Protein AF-0000000069106994 (afdb_homodimer)

Structure (mmCIF, N/CA/C/O backbone):
data_AF-0000000069106994-model_v1
#
loop_
_entity.id
_entity.type
_entity.pdbx_description
1 polymer 'Rhabdoid tumor deletion region protein 1'
#
loop_
_atom_site.group_PDB
_atom_site.id
_atom_site.type_symbol
_atom_site.label_atom_id
_atom_site.label_alt_id
_atom_site.label_comp_id
_atom_site.label_asym_id
_atom_site.label_entity_id
_atom_site.label_seq_id
_atom_site.pdbx_PDB_ins_code
_atom_site.Cartn_x
_atom_site.Cartn_y
_atom_site.Cartn_z
_atom_site.occupancy
_atom_site.B_iso_or_equiv
_atom_site.auth_seq_id
_atom_site.auth_comp_id
_atom_site.auth_asym_id
_atom_site.auth_atom_id
_atom_site.pdbx_PDB_model_num
ATOM 1 N N . GLY A 1 1 ? 18.281 13.25 7.617 1 38.56 1 GLY A N 1
ATOM 2 C CA . GLY A 1 1 ? 19.062 12.648 8.688 1 38.56 1 GLY A CA 1
ATOM 3 C C . GLY A 1 1 ? 18.547 11.281 9.109 1 38.56 1 GLY A C 1
ATOM 4 O O . GLY A 1 1 ? 17.594 10.766 8.523 1 38.56 1 GLY A O 1
ATOM 5 N N . LYS A 1 2 ? 19.188 10.648 10.203 1 43.66 2 LYS A N 1
ATOM 6 C CA . LYS A 1 2 ? 19 9.336 10.805 1 43.66 2 LYS A CA 1
ATOM 7 C C . LYS A 1 2 ? 17.516 9.008 10.969 1 43.66 2 LYS A C 1
ATOM 9 O O . LYS A 1 2 ? 17.109 7.867 10.781 1 43.66 2 LYS A O 1
ATOM 14 N N . TYR A 1 3 ? 16.672 10 11.375 1 46.03 3 TYR A N 1
ATOM 15 C CA . TYR A 1 3 ? 15.281 9.852 11.766 1 46.03 3 TYR A CA 1
ATOM 16 C C . TYR A 1 3 ? 14.398 9.594 10.547 1 46.03 3 TYR A C 1
ATOM 18 O O . TYR A 1 3 ? 13.359 8.93 10.648 1 46.03 3 TYR A O 1
ATOM 26 N N . THR A 1 4 ? 14.914 10.078 9.336 1 57.41 4 THR A N 1
ATOM 27 C CA . THR A 1 4 ? 14.117 9.953 8.125 1 57.41 4 THR A CA 1
ATOM 28 C C . THR A 1 4 ? 14.008 8.492 7.691 1 57.41 4 THR A C 1
ATOM 30 O O . THR A 1 4 ? 12.93 8.031 7.316 1 57.41 4 THR A O 1
ATOM 33 N N . ALA A 1 5 ? 15.141 7.828 7.934 1 57.06 5 ALA A N 1
ATOM 34 C CA . ALA A 1 5 ? 15.211 6.461 7.43 1 57.06 5 ALA A CA 1
ATOM 35 C C . ALA A 1 5 ? 14.266 5.547 8.195 1 57.06 5 ALA A C 1
ATOM 37 O O . ALA A 1 5 ? 13.586 4.703 7.605 1 57.06 5 ALA A O 1
ATOM 38 N N . ILE A 1 6 ? 14.234 5.66 9.562 1 58.31 6 ILE A N 1
ATOM 39 C CA . ILE A 1 6 ? 13.414 4.801 10.414 1 58.31 6 ILE A CA 1
ATOM 40 C C . ILE A 1 6 ? 11.938 5.012 10.094 1 58.31 6 ILE A C 1
ATOM 42 O O . ILE A 1 6 ? 11.164 4.051 10.023 1 58.31 6 ILE A O 1
ATOM 46 N N . ASN A 1 7 ? 11.562 6.137 9.727 1 74.5 7 ASN A N 1
ATOM 47 C CA . ASN A 1 7 ? 10.164 6.469 9.477 1 74.5 7 ASN A CA 1
ATOM 48 C C . ASN A 1 7 ? 9.703 5.98 8.109 1 74.5 7 ASN A C 1
ATOM 50 O O . ASN A 1 7 ? 8.562 5.551 7.945 1 74.5 7 ASN A O 1
ATOM 54 N N . GLU A 1 8 ? 10.75 5.902 7.316 1 73.38 8 GLU A N 1
ATOM 55 C CA . GLU A 1 8 ? 10.422 5.5 5.953 1 73.38 8 GLU A CA 1
ATOM 56 C C . GLU A 1 8 ? 10.062 4.016 5.887 1 73.38 8 GLU A C 1
ATOM 58 O O . GLU A 1 8 ? 9.25 3.605 5.051 1 73.38 8 GLU A O 1
ATOM 63 N N . GLY A 1 9 ? 10.469 3.381 6.859 1 88.69 9 GLY A N 1
ATOM 64 C CA . GLY A 1 9 ? 10.25 1.943 6.84 1 88.69 9 GLY A CA 1
ATOM 65 C C . GLY A 1 9 ? 9.023 1.513 7.621 1 88.69 9 GLY A C 1
ATOM 66 O O . GLY A 1 9 ? 8.602 0.357 7.539 1 88.69 9 GLY A O 1
ATOM 67 N N . LYS A 1 10 ? 8.391 2.451 8.219 1 93.75 10 LYS A N 1
ATOM 68 C CA . LYS A 1 10 ? 7.332 2.074 9.148 1 93.75 10 LYS A CA 1
ATOM 69 C C . LYS A 1 10 ? 6.117 1.522 8.398 1 93.75 10 LYS A C 1
ATOM 71 O O . LYS A 1 10 ? 5.508 0.543 8.836 1 93.75 10 LYS A O 1
ATOM 76 N N . ALA A 1 11 ? 5.785 2.178 7.293 1 96.88 11 ALA A N 1
ATOM 77 C CA . ALA A 1 11 ? 4.648 1.715 6.5 1 96.88 11 ALA A CA 1
ATOM 78 C C . ALA A 1 11 ? 5.059 0.575 5.574 1 96.88 11 ALA A C 1
ATOM 80 O O . ALA A 1 11 ? 4.203 -0.134 5.035 1 96.88 11 ALA A O 1
ATOM 81 N N . ILE A 1 12 ? 6.348 0.389 5.441 1 98 12 ILE A N 1
ATOM 82 C CA . ILE A 1 12 ? 6.848 -0.542 4.438 1 98 12 ILE A CA 1
ATOM 83 C C . ILE A 1 12 ? 7.129 -1.896 5.082 1 98 12 ILE A C 1
ATOM 85 O O . ILE A 1 12 ? 6.758 -2.939 4.539 1 98 12 ILE A O 1
ATOM 89 N N . GLN A 1 13 ? 7.652 -1.86 6.242 1 97.44 13 GLN A N 1
ATOM 90 C CA . GLN A 1 13 ? 8.156 -3.09 6.844 1 97.44 13 GLN A CA 1
ATOM 91 C C . GLN A 1 13 ? 7.031 -4.102 7.055 1 97.44 13 GLN A C 1
ATOM 93 O O . GLN A 1 13 ? 7.195 -5.289 6.762 1 97.44 13 GLN A O 1
ATOM 98 N N . PRO A 1 14 ? 5.867 -3.686 7.57 1 97.62 14 PRO A N 1
ATOM 99 C CA . PRO A 1 14 ? 4.805 -4.68 7.738 1 97.62 14 PRO A CA 1
ATOM 100 C C . PRO A 1 14 ? 4.395 -5.336 6.422 1 97.62 14 PRO A C 1
ATOM 102 O O . PRO A 1 14 ? 4.043 -6.52 6.402 1 97.62 14 PRO A O 1
ATOM 105 N N . LEU A 1 15 ? 4.457 -4.574 5.387 1 98.38 15 LEU A N 1
ATOM 106 C CA . LEU A 1 15 ? 4.102 -5.113 4.078 1 98.38 15 LEU A CA 1
ATOM 107 C C . LEU A 1 15 ? 5.188 -6.055 3.566 1 98.38 15 LEU A C 1
ATOM 109 O O . LEU A 1 15 ? 4.887 -7.094 2.975 1 98.38 15 LEU A O 1
ATOM 113 N N . VAL A 1 16 ? 6.41 -5.699 3.77 1 98.69 16 VAL A N 1
ATOM 114 C CA . VAL A 1 16 ? 7.52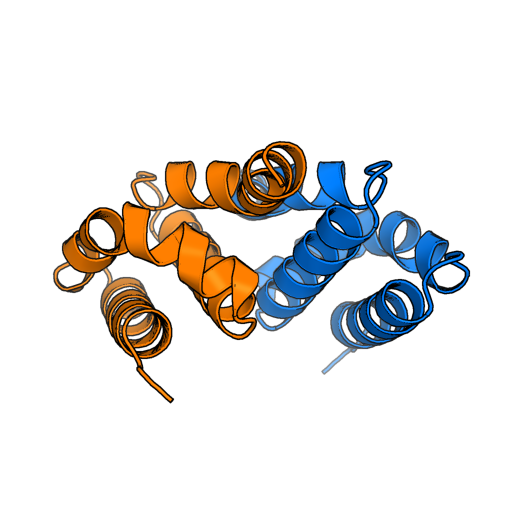3 -6.551 3.359 1 98.69 16 VAL A CA 1
ATOM 115 C C . VAL A 1 16 ? 7.414 -7.91 4.043 1 98.69 16 VAL A C 1
ATOM 117 O O . VAL A 1 16 ? 7.664 -8.945 3.422 1 98.69 16 VAL A O 1
ATOM 120 N N . ASP A 1 17 ? 7.004 -7.918 5.27 1 97.75 17 ASP A N 1
ATOM 121 C CA . ASP A 1 17 ? 6.883 -9.156 6.031 1 97.75 17 ASP A CA 1
ATOM 122 C C . ASP A 1 17 ? 5.793 -10.055 5.453 1 97.75 17 ASP A C 1
ATOM 124 O O . ASP A 1 17 ? 5.812 -11.266 5.656 1 97.75 17 ASP A O 1
ATOM 128 N N . LEU A 1 18 ? 4.934 -9.516 4.738 1 98.19 18 LEU A N 1
ATOM 129 C CA . LEU A 1 18 ? 3.76 -10.25 4.281 1 98.19 18 LEU A CA 1
ATOM 130 C C . LEU A 1 18 ? 3.975 -10.789 2.871 1 98.19 18 LEU A C 1
ATOM 132 O O . LEU A 1 18 ? 3.164 -11.578 2.371 1 98.19 18 LEU A O 1
ATOM 136 N N . VAL A 1 19 ? 5.109 -10.484 2.166 1 98.69 19 VAL A N 1
ATOM 137 C CA . VAL A 1 19 ? 5.258 -10.898 0.775 1 98.69 19 VAL A CA 1
ATOM 138 C C . VAL A 1 19 ? 5.457 -12.414 0.707 1 98.69 19 VAL A C 1
ATOM 140 O O . VAL A 1 19 ? 5.309 -13.016 -0.359 1 98.69 19 VAL A O 1
ATOM 143 N N . ASP A 1 20 ? 5.738 -13.023 1.881 1 98.5 20 ASP A N 1
ATOM 144 C CA . ASP A 1 20 ? 5.949 -14.469 1.919 1 98.5 20 ASP A CA 1
ATOM 145 C C . ASP A 1 20 ? 4.781 -15.172 2.605 1 98.5 20 ASP A C 1
ATOM 147 O O . ASP A 1 20 ? 4.906 -16.328 3.027 1 98.5 20 ASP A O 1
ATOM 151 N N . ASP A 1 21 ? 3.678 -14.516 2.779 1 98.25 21 ASP A N 1
ATOM 152 C CA . ASP A 1 21 ? 2.523 -15.117 3.441 1 98.25 21 ASP A CA 1
ATOM 153 C C . ASP A 1 21 ? 2.049 -16.359 2.695 1 98.25 21 ASP A C 1
ATOM 155 O O . ASP A 1 21 ? 2.113 -16.406 1.465 1 98.25 21 ASP A O 1
ATOM 159 N N . PRO A 1 22 ? 1.59 -17.344 3.436 1 97.56 22 PRO A N 1
ATOM 160 C CA . PRO A 1 22 ? 1.1 -18.547 2.762 1 97.56 22 PRO A CA 1
ATOM 161 C C . PRO A 1 22 ? -0.157 -18.297 1.933 1 97.56 22 PRO A C 1
ATOM 163 O O . PRO A 1 22 ? -0.438 -19.031 0.985 1 97.56 22 PRO A O 1
ATOM 166 N N . VAL A 1 23 ? -0.889 -17.297 2.215 1 96.88 23 VAL A N 1
ATOM 167 C CA . VAL A 1 23 ? -2.109 -16.969 1.488 1 96.88 23 VAL A CA 1
ATOM 168 C C . VAL A 1 23 ? -1.779 -16.047 0.311 1 96.88 23 VAL A C 1
ATOM 170 O O . VAL A 1 23 ? -1.275 -14.938 0.5 1 96.88 23 VAL A O 1
ATOM 173 N N . SER A 1 24 ? -2.104 -16.469 -0.909 1 96.94 24 SER A N 1
ATOM 174 C CA . SER A 1 24 ? -1.688 -15.773 -2.121 1 96.94 24 SER A CA 1
ATOM 175 C C . SER A 1 24 ? -2.303 -14.383 -2.193 1 96.94 24 SER A C 1
ATOM 177 O O . SER A 1 24 ? -1.665 -13.438 -2.676 1 96.94 24 SER A O 1
ATOM 179 N N . GLU A 1 25 ? -3.529 -14.266 -1.715 1 95.56 25 GLU A N 1
ATOM 180 C CA . GLU A 1 25 ? -4.18 -12.953 -1.743 1 95.56 25 GLU A CA 1
ATOM 181 C C . GLU A 1 25 ? -3.453 -11.961 -0.845 1 95.56 25 GLU A C 1
ATOM 183 O O . GLU A 1 25 ? -3.4 -10.766 -1.15 1 95.56 25 GLU A O 1
ATOM 188 N N . VAL A 1 26 ? -2.91 -12.438 0.201 1 97.12 26 VAL A N 1
ATOM 189 C CA . VAL A 1 26 ? -2.146 -11.578 1.099 1 97.12 26 VAL A CA 1
ATOM 190 C C . VAL A 1 26 ? -0.836 -11.164 0.429 1 97.12 26 VAL A C 1
ATOM 192 O O . VAL A 1 26 ? -0.453 -9.992 0.471 1 97.12 26 VAL A O 1
ATOM 195 N N . ARG A 1 27 ? -0.166 -12.094 -0.222 1 98.25 27 ARG A N 1
ATOM 196 C CA . ARG A 1 27 ? 1.044 -11.766 -0.971 1 98.25 27 ARG A CA 1
ATOM 197 C C . ARG A 1 27 ? 0.756 -10.734 -2.055 1 98.25 27 ARG A C 1
ATOM 199 O O . ARG A 1 27 ? 1.477 -9.742 -2.182 1 98.25 27 ARG A O 1
ATOM 206 N N . LEU A 1 28 ? -0.343 -10.898 -2.723 1 97.94 28 LEU A N 1
ATOM 207 C CA . LEU A 1 28 ? -0.718 -10.016 -3.818 1 97.94 28 LEU A CA 1
ATOM 208 C C . LEU A 1 28 ? -0.985 -8.602 -3.307 1 97.94 28 LEU A C 1
ATOM 210 O O . LEU A 1 28 ? -0.438 -7.633 -3.836 1 97.94 28 LEU A O 1
ATOM 214 N N . ASN A 1 29 ? -1.744 -8.547 -2.297 1 97.06 29 ASN A N 1
ATOM 215 C CA . ASN A 1 29 ? -2.111 -7.238 -1.76 1 97.06 29 ASN A CA 1
ATOM 216 C C . ASN A 1 29 ? -0.9 -6.504 -1.193 1 97.06 29 ASN A C 1
ATOM 218 O O . ASN A 1 29 ? -0.759 -5.293 -1.38 1 97.06 29 ASN A O 1
ATOM 222 N N . ALA A 1 30 ? -0.037 -7.242 -0.518 1 98.5 30 ALA A N 1
ATOM 223 C CA . ALA A 1 30 ? 1.171 -6.629 0.03 1 98.5 30 ALA A CA 1
ATOM 224 C C . ALA A 1 30 ? 2.064 -6.086 -1.083 1 98.5 30 ALA A C 1
ATOM 226 O O . ALA A 1 30 ? 2.518 -4.941 -1.021 1 98.5 30 ALA A O 1
ATOM 227 N N . ILE A 1 31 ? 2.256 -6.832 -2.09 1 98.81 31 ILE A N 1
ATOM 228 C CA . ILE A 1 31 ? 3.154 -6.445 -3.172 1 98.81 31 ILE A CA 1
ATOM 229 C C . ILE A 1 31 ? 2.566 -5.254 -3.928 1 98.81 31 ILE A C 1
ATOM 231 O O . ILE A 1 31 ? 3.289 -4.324 -4.293 1 98.81 31 ILE A O 1
ATOM 235 N N . LYS A 1 32 ? 1.266 -5.238 -4.105 1 98.31 32 LYS A N 1
ATOM 236 C CA . LYS A 1 32 ? 0.619 -4.102 -4.754 1 98.31 32 LYS A CA 1
ATOM 237 C C . LYS A 1 32 ? 0.787 -2.83 -3.926 1 98.31 32 LYS A C 1
ATOM 239 O O . LYS A 1 32 ? 1.063 -1.76 -4.473 1 98.31 32 LYS A O 1
ATOM 244 N N . ALA A 1 33 ? 0.562 -2.945 -2.674 1 98.44 33 ALA A N 1
ATOM 245 C CA . ALA A 1 33 ? 0.741 -1.789 -1.8 1 98.44 33 ALA A CA 1
ATOM 246 C C . ALA A 1 33 ? 2.182 -1.291 -1.836 1 98.44 33 ALA A C 1
ATOM 248 O O . ALA A 1 33 ? 2.428 -0.083 -1.86 1 98.44 33 ALA A O 1
ATOM 249 N N . LEU A 1 34 ? 3.143 -2.232 -1.863 1 98.75 34 LEU A N 1
ATOM 250 C CA . LEU A 1 34 ? 4.551 -1.856 -1.926 1 98.75 34 LEU A CA 1
ATOM 251 C C . LEU A 1 34 ? 4.867 -1.15 -3.24 1 98.75 34 LEU A C 1
ATOM 253 O O . LEU A 1 34 ? 5.648 -0.199 -3.266 1 98.75 34 LEU A O 1
ATOM 257 N N . THR A 1 35 ? 4.258 -1.66 -4.289 1 98.75 35 THR A N 1
ATOM 258 C CA . THR A 1 35 ? 4.43 -1 -5.578 1 98.75 35 THR A CA 1
ATOM 259 C C . THR A 1 35 ? 3.977 0.456 -5.504 1 98.75 35 THR A C 1
ATOM 261 O O . THR A 1 35 ? 4.68 1.354 -5.973 1 98.75 35 THR A O 1
ATOM 264 N N . CYS A 1 36 ? 2.867 0.674 -4.914 1 97.88 36 CYS A N 1
ATOM 265 C CA . CYS A 1 36 ? 2.332 2.023 -4.766 1 97.88 36 CYS A CA 1
ATOM 266 C C . CYS A 1 36 ? 3.289 2.902 -3.967 1 97.88 36 CYS A C 1
ATOM 268 O O . CYS A 1 36 ? 3.549 4.047 -4.348 1 97.88 36 CYS A O 1
ATOM 270 N N . LEU A 1 37 ? 3.875 2.402 -2.965 1 97.62 37 LEU A N 1
ATOM 271 C CA . LEU A 1 37 ? 4.762 3.182 -2.109 1 97.62 37 LEU A CA 1
ATOM 272 C C . LEU A 1 37 ? 6.102 3.43 -2.797 1 97.62 37 LEU A C 1
ATOM 274 O O . LEU A 1 37 ? 6.812 4.379 -2.459 1 97.62 37 LEU A O 1
ATOM 278 N N . SER A 1 38 ? 6.391 2.666 -3.754 1 97.31 38 SER A N 1
ATOM 279 C CA . SER A 1 38 ? 7.652 2.801 -4.48 1 97.31 38 SER A CA 1
ATOM 280 C C . SER A 1 38 ? 7.586 3.934 -5.496 1 97.31 38 SER A C 1
ATOM 282 O O . SER A 1 38 ? 8.617 4.359 -6.027 1 97.31 38 SER A O 1
ATOM 284 N N . GLU A 1 39 ? 6.375 4.43 -5.719 1 95.56 39 GLU A N 1
ATOM 285 C CA . GLU A 1 39 ? 6.23 5.508 -6.691 1 95.56 39 GLU A CA 1
ATOM 286 C C . GLU A 1 39 ? 6.875 6.797 -6.195 1 95.56 39 GLU A C 1
ATOM 288 O O . GLU A 1 39 ? 7.242 7.66 -6.992 1 95.56 39 GLU A O 1
ATOM 293 N N . ALA A 1 40 ? 6.961 6.953 -4.887 1 91.12 40 ALA A N 1
ATOM 294 C CA . ALA A 1 40 ? 7.699 8.07 -4.305 1 91.12 40 ALA A CA 1
ATOM 295 C C . ALA A 1 40 ? 9.164 7.703 -4.094 1 91.12 40 ALA A C 1
ATOM 297 O O . ALA A 1 40 ? 9.484 6.578 -3.703 1 91.12 40 ALA A O 1
ATOM 298 N N . PRO A 1 41 ? 10.094 8.703 -4.254 1 92.44 41 PRO A N 1
ATOM 299 C CA . PRO A 1 41 ? 11.523 8.43 -4.137 1 92.44 41 PRO A CA 1
ATOM 300 C C . PRO A 1 41 ? 11.906 7.852 -2.779 1 92.44 41 PRO A C 1
ATOM 302 O O . PRO A 1 41 ? 12.75 6.953 -2.703 1 92.44 41 PRO A O 1
ATOM 305 N N . GLU A 1 42 ? 11.344 8.305 -1.799 1 92.19 42 GLU A N 1
ATOM 306 C CA . GLU A 1 42 ? 11.703 7.84 -0.461 1 92.19 42 GLU A CA 1
ATOM 307 C C . GLU A 1 42 ? 11.305 6.383 -0.26 1 92.19 42 GLU A C 1
ATOM 309 O O . GLU A 1 42 ? 12.07 5.594 0.295 1 92.19 42 GLU A O 1
ATOM 314 N N . GLY A 1 43 ? 10.117 6.066 -0.677 1 94.94 43 GLY A N 1
ATOM 315 C CA . GLY A 1 43 ? 9.695 4.676 -0.613 1 94.94 43 GLY A CA 1
ATOM 316 C C . GLY A 1 43 ? 10.555 3.754 -1.461 1 94.94 43 GLY A C 1
ATOM 317 O O . GLY A 1 43 ? 10.891 2.648 -1.035 1 94.94 43 GLY A O 1
ATOM 318 N N . ARG A 1 44 ? 10.906 4.273 -2.625 1 95.88 44 ARG A N 1
ATOM 319 C CA . ARG A 1 44 ? 11.727 3.473 -3.531 1 95.88 44 ARG A CA 1
ATOM 320 C C . ARG A 1 44 ? 13.086 3.158 -2.908 1 95.88 44 ARG A C 1
ATOM 322 O O . ARG A 1 44 ? 13.562 2.023 -2.99 1 95.88 44 ARG A O 1
ATOM 329 N N . THR A 1 45 ? 13.656 4.133 -2.279 1 94.75 45 THR A N 1
ATOM 330 C CA . THR A 1 45 ? 14.953 3.961 -1.634 1 94.75 45 THR A CA 1
ATOM 331 C C . THR A 1 45 ? 14.891 2.859 -0.58 1 94.75 45 THR A C 1
ATOM 333 O O . THR A 1 45 ? 15.789 2.014 -0.504 1 94.75 45 THR A O 1
ATOM 336 N N . VAL A 1 46 ? 13.875 2.814 0.165 1 95.56 46 VAL A N 1
ATOM 337 C CA . VAL A 1 46 ? 13.719 1.794 1.197 1 95.56 46 VAL A CA 1
ATOM 338 C C . VAL A 1 46 ? 13.508 0.428 0.547 1 95.56 46 VAL A C 1
ATOM 340 O O . VAL A 1 46 ? 14.125 -0.561 0.957 1 95.56 46 VAL A O 1
ATOM 343 N N . LEU A 1 47 ? 12.742 0.439 -0.489 1 97.56 47 LEU A N 1
ATOM 344 C CA . LEU A 1 47 ? 12.336 -0.831 -1.081 1 97.56 47 LEU A CA 1
ATOM 345 C C . LEU A 1 47 ? 13.477 -1.44 -1.895 1 97.56 47 LEU A C 1
ATOM 347 O O . LEU A 1 47 ? 13.5 -2.65 -2.127 1 97.56 47 LEU A O 1
ATOM 351 N N . LEU A 1 48 ? 14.453 -0.619 -2.303 1 97.69 48 LEU A N 1
ATOM 352 C CA . LEU A 1 48 ? 15.633 -1.145 -2.975 1 97.69 48 LEU A CA 1
ATOM 353 C C . LEU A 1 48 ? 16.375 -2.131 -2.08 1 97.69 48 LEU A C 1
ATOM 355 O O . LEU A 1 48 ? 16.953 -3.104 -2.568 1 97.69 48 LEU A O 1
ATOM 359 N N . LYS A 1 49 ? 16.234 -1.964 -0.838 1 97.38 49 LYS A N 1
ATOM 360 C CA . LYS A 1 49 ? 16.906 -2.855 0.102 1 97.38 49 LYS A CA 1
ATOM 361 C C . LYS A 1 49 ? 16.188 -4.191 0.213 1 97.38 49 LYS A C 1
ATOM 363 O O . LYS A 1 49 ? 16.734 -5.164 0.728 1 97.38 49 LYS A O 1
ATOM 368 N N . HIS A 1 50 ? 14.945 -4.242 -0.235 1 98.06 50 HIS A N 1
ATOM 369 C CA . HIS A 1 50 ? 14.125 -5.438 -0.086 1 98.06 50 HIS A CA 1
ATOM 370 C C . HIS A 1 50 ? 13.727 -6.004 -1.445 1 98.06 50 HIS A C 1
ATOM 372 O O . HIS A 1 50 ? 12.898 -6.914 -1.523 1 98.06 50 HIS A O 1
ATOM 378 N N . VAL A 1 51 ? 14.266 -5.531 -2.479 1 98.69 51 VAL A N 1
ATOM 379 C CA . VAL A 1 51 ? 13.75 -5.812 -3.812 1 98.69 51 VAL A CA 1
ATOM 380 C C . VAL A 1 51 ? 13.945 -7.293 -4.145 1 98.69 51 VAL A C 1
ATOM 382 O O . VAL A 1 51 ? 13.117 -7.895 -4.832 1 98.69 51 VAL A O 1
ATOM 385 N N . GLU A 1 52 ? 15.008 -7.961 -3.623 1 98.81 52 GLU A N 1
ATOM 386 C CA . GLU A 1 52 ? 15.25 -9.367 -3.939 1 98.81 52 GLU A CA 1
ATOM 387 C C . GLU A 1 52 ? 14.18 -10.258 -3.312 1 98.81 52 GLU A C 1
ATOM 389 O O . GLU A 1 52 ? 13.812 -11.289 -3.885 1 98.81 52 GLU A O 1
ATOM 394 N N . LYS A 1 53 ? 13.773 -9.836 -2.148 1 98.75 53 LYS A N 1
ATOM 395 C CA . LYS A 1 53 ? 12.68 -10.57 -1.512 1 98.75 53 LYS A CA 1
ATOM 396 C C . LYS A 1 53 ? 11.414 -10.516 -2.359 1 98.75 53 LYS A C 1
ATOM 398 O O . LYS A 1 53 ? 10.68 -11.5 -2.449 1 98.75 53 LYS A O 1
ATOM 403 N N . ILE A 1 54 ? 11.133 -9.453 -2.992 1 98.94 54 ILE A N 1
ATOM 404 C CA . ILE A 1 54 ? 9.977 -9.289 -3.871 1 98.94 54 ILE A CA 1
ATOM 405 C C . ILE A 1 54 ? 10.211 -10.039 -5.18 1 98.94 54 ILE A C 1
ATOM 407 O O . ILE A 1 54 ? 9.32 -10.727 -5.676 1 98.94 54 ILE A O 1
ATOM 411 N N . ARG A 1 55 ? 11.422 -9.969 -5.699 1 98.88 55 ARG A N 1
ATOM 412 C CA . ARG A 1 55 ? 11.805 -10.625 -6.949 1 98.88 55 ARG A CA 1
ATOM 413 C C . ARG A 1 55 ? 11.594 -12.125 -6.867 1 98.88 55 ARG A C 1
ATOM 415 O O . ARG A 1 55 ? 11.258 -12.766 -7.867 1 98.88 55 ARG A O 1
ATOM 422 N N . ALA A 1 56 ? 11.789 -12.648 -5.703 1 98.88 56 ALA A N 1
ATOM 423 C CA . ALA A 1 56 ? 11.625 -14.086 -5.512 1 98.88 56 ALA A CA 1
ATOM 424 C C . ALA A 1 56 ? 10.211 -14.531 -5.891 1 98.88 56 ALA A C 1
ATOM 426 O O . ALA A 1 56 ? 9.984 -15.703 -6.195 1 98.88 56 ALA A O 1
ATOM 427 N N . HIS A 1 57 ? 9.281 -13.617 -5.984 1 98.88 57 HIS A N 1
ATOM 428 C CA . HIS A 1 57 ? 7.895 -13.969 -6.266 1 98.88 57 HIS A CA 1
ATOM 429 C C . HIS A 1 57 ? 7.566 -13.773 -7.742 1 98.88 57 HIS A C 1
ATOM 431 O O . HIS A 1 57 ? 6.414 -13.93 -8.156 1 98.88 57 HIS A O 1
ATOM 437 N N . GLU A 1 58 ? 8.555 -13.469 -8.523 1 98.88 58 GLU A N 1
ATOM 438 C CA . GLU A 1 58 ? 8.375 -13.453 -9.977 1 98.88 58 GLU A CA 1
ATOM 439 C C . GLU A 1 58 ? 8.211 -14.875 -10.523 1 98.88 58 GLU A C 1
ATOM 441 O O . GLU A 1 58 ? 7.875 -15.055 -11.695 1 98.88 58 GLU A O 1
ATOM 446 N N . THR A 1 59 ? 8.367 -15.867 -9.656 1 98.75 59 THR A N 1
ATOM 447 C CA . THR A 1 59 ? 8.133 -17.266 -10.023 1 98.75 59 THR A CA 1
ATOM 448 C C . THR A 1 59 ? 7.102 -17.891 -9.094 1 98.75 59 THR A C 1
ATOM 450 O O . THR A 1 59 ? 7.09 -19.109 -8.914 1 98.75 59 THR A O 1
ATOM 453 N N . ASP A 1 60 ? 6.27 -17.141 -8.477 1 98.81 60 ASP A N 1
ATOM 454 C CA . ASP A 1 60 ? 5.203 -17.609 -7.598 1 98.81 60 ASP A CA 1
ATOM 455 C C . ASP A 1 60 ? 4.27 -18.578 -8.328 1 98.81 60 ASP A C 1
ATOM 457 O O . ASP A 1 60 ? 4.188 -18.562 -9.555 1 98.81 60 ASP A O 1
ATOM 461 N N . SER A 1 61 ? 3.645 -19.438 -7.527 1 98.75 61 SER A N 1
ATOM 462 C CA . SER A 1 61 ? 2.703 -20.391 -8.102 1 98.75 61 SER A CA 1
ATOM 463 C C . SER A 1 61 ? 1.427 -19.703 -8.57 1 98.75 61 SER A C 1
ATOM 465 O O . SER A 1 61 ? 0.632 -20.281 -9.312 1 98.75 61 SER A O 1
ATOM 467 N N . ILE A 1 62 ? 1.062 -18.484 -8.102 1 98.62 62 ILE A N 1
ATOM 468 C CA . ILE A 1 62 ? -0.129 -17.719 -8.445 1 98.62 62 ILE A CA 1
ATOM 469 C C . ILE A 1 62 ? 0.217 -16.672 -9.492 1 98.62 62 ILE A C 1
ATOM 471 O O . ILE A 1 62 ? 0.971 -15.727 -9.219 1 98.62 62 ILE A O 1
ATOM 475 N N . PRO A 1 63 ? -0.309 -16.797 -10.664 1 98.81 63 PRO A N 1
ATOM 476 C CA . PRO A 1 63 ? 0.043 -15.891 -11.758 1 98.81 63 PRO A CA 1
ATOM 477 C C . PRO A 1 63 ? -0.161 -14.422 -11.391 1 98.81 63 PRO A C 1
ATOM 479 O O . PRO A 1 63 ? 0.629 -13.562 -11.797 1 98.81 63 PRO A O 1
ATOM 482 N N . ALA A 1 64 ? -1.207 -14.078 -10.664 1 98.38 64 ALA A N 1
ATOM 483 C CA . ALA A 1 64 ? -1.452 -12.695 -10.258 1 98.38 64 ALA A CA 1
ATOM 484 C C . ALA A 1 64 ? -0.314 -12.164 -9.391 1 98.38 64 ALA A C 1
ATOM 486 O O . ALA A 1 64 ? 0.053 -10.992 -9.492 1 98.38 64 ALA A O 1
ATOM 487 N N . VAL A 1 65 ? 0.25 -12.992 -8.57 1 98.81 65 VAL A N 1
ATOM 488 C CA . VAL A 1 65 ? 1.38 -12.609 -7.73 1 98.81 65 VAL A CA 1
ATOM 489 C C . VAL A 1 65 ? 2.625 -12.422 -8.594 1 98.81 65 VAL A C 1
ATOM 491 O O . VAL A 1 65 ? 3.396 -11.484 -8.391 1 98.81 65 VAL A O 1
ATOM 494 N N . VAL A 1 66 ? 2.811 -13.289 -9.555 1 98.94 66 VAL A N 1
ATOM 495 C CA . VAL A 1 66 ? 3.93 -13.18 -10.484 1 98.94 66 VAL A CA 1
ATOM 496 C C . VAL A 1 66 ? 3.891 -11.828 -11.188 1 98.94 66 VAL A C 1
ATOM 498 O O . VAL A 1 66 ? 4.895 -11.117 -11.234 1 98.94 66 VAL A O 1
ATOM 501 N N . LYS A 1 67 ? 2.742 -11.461 -11.648 1 98.88 67 LYS A N 1
ATOM 502 C CA . LYS A 1 67 ? 2.59 -10.203 -12.375 1 98.88 67 LYS A CA 1
ATOM 503 C C . LYS A 1 67 ? 2.846 -9.008 -11.461 1 98.88 67 LYS A C 1
ATOM 505 O O . LYS A 1 67 ? 3.559 -8.07 -11.844 1 98.88 67 LYS A O 1
ATOM 510 N N . ALA A 1 68 ? 2.244 -9.039 -10.305 1 98.75 68 ALA A N 1
ATOM 511 C CA . ALA A 1 68 ? 2.436 -7.953 -9.352 1 98.75 68 ALA A CA 1
ATOM 512 C C . ALA A 1 68 ? 3.91 -7.797 -8.984 1 98.75 68 ALA A C 1
ATOM 514 O O . ALA A 1 68 ? 4.422 -6.676 -8.922 1 98.75 68 ALA A O 1
ATOM 515 N N . ALA A 1 69 ? 4.598 -8.922 -8.781 1 98.94 69 ALA A N 1
ATOM 516 C CA . ALA A 1 69 ? 6.012 -8.891 -8.422 1 98.94 69 ALA A CA 1
ATOM 517 C C . ALA A 1 69 ? 6.855 -8.305 -9.547 1 98.94 69 ALA A C 1
ATOM 519 O O . ALA A 1 69 ? 7.742 -7.488 -9.312 1 98.94 69 ALA A O 1
ATOM 520 N N . ALA A 1 70 ? 6.582 -8.719 -10.703 1 98.94 70 ALA A N 1
ATOM 521 C CA . ALA A 1 70 ? 7.32 -8.219 -11.859 1 98.94 70 ALA A CA 1
ATOM 522 C C . ALA A 1 70 ? 7.16 -6.707 -12 1 98.94 70 ALA A C 1
ATOM 524 O O . ALA A 1 70 ? 8.133 -5.992 -12.242 1 98.94 70 ALA A O 1
ATOM 525 N N . ILE A 1 71 ? 5.969 -6.23 -11.828 1 98.81 71 ILE A N 1
ATOM 526 C CA . ILE A 1 71 ? 5.695 -4.797 -11.891 1 98.81 71 ILE A CA 1
ATOM 527 C C . ILE A 1 71 ? 6.43 -4.078 -10.766 1 98.81 71 ILE A C 1
ATOM 529 O O . ILE A 1 71 ? 7.082 -3.057 -10.992 1 98.81 71 ILE A O 1
ATOM 533 N N . ALA A 1 72 ? 6.27 -4.629 -9.609 1 98.81 72 ALA A N 1
ATOM 534 C CA . ALA A 1 72 ? 6.922 -4.012 -8.453 1 98.81 72 ALA A CA 1
ATOM 535 C C . ALA A 1 72 ? 8.43 -3.889 -8.672 1 98.81 72 ALA A C 1
ATOM 537 O O . ALA A 1 72 ? 9.008 -2.824 -8.453 1 98.81 72 ALA A O 1
ATOM 538 N N . VAL A 1 73 ? 9.086 -4.906 -9.156 1 98.88 73 VAL A N 1
ATOM 539 C CA . VAL A 1 73 ? 10.531 -4.906 -9.367 1 98.88 73 VAL A CA 1
ATOM 540 C C . VAL A 1 73 ? 10.906 -3.855 -10.406 1 98.88 73 VAL A C 1
ATOM 542 O O . VAL A 1 73 ? 11.859 -3.104 -10.227 1 98.88 73 VAL A O 1
ATOM 545 N N . LYS A 1 74 ? 10.141 -3.801 -11.391 1 98.56 74 LYS A N 1
ATOM 546 C CA . LYS A 1 74 ? 10.383 -2.809 -12.43 1 98.56 74 LYS A CA 1
ATOM 547 C C . LYS A 1 74 ? 10.312 -1.392 -11.867 1 98.56 74 LYS A C 1
ATOM 549 O O . LYS A 1 74 ? 11.188 -0.563 -12.141 1 98.56 74 LYS A O 1
ATOM 554 N N . VAL A 1 75 ? 9.289 -1.125 -11.117 1 98.12 75 VAL A N 1
ATOM 555 C CA . VAL A 1 75 ? 9.078 0.208 -10.562 1 98.12 75 VAL A CA 1
ATOM 556 C C . VAL A 1 75 ? 10.18 0.529 -9.555 1 98.12 75 VAL A C 1
ATOM 558 O O . VAL A 1 75 ? 10.711 1.643 -9.539 1 98.12 75 VAL A O 1
ATOM 561 N N . ILE A 1 76 ? 10.531 -0.381 -8.766 1 98.12 76 ILE A N 1
ATOM 562 C CA . ILE A 1 76 ? 11.492 -0.173 -7.691 1 98.12 76 ILE A CA 1
ATOM 563 C C . ILE A 1 76 ? 12.883 0.056 -8.289 1 98.12 76 ILE A C 1
ATOM 565 O O . ILE A 1 76 ? 13.656 0.875 -7.781 1 98.12 76 ILE A O 1
ATOM 569 N N . THR A 1 77 ? 13.211 -0.555 -9.32 1 98.06 77 THR A N 1
ATOM 570 C CA . THR A 1 77 ? 14.586 -0.527 -9.82 1 98.06 77 THR A CA 1
ATOM 571 C C . THR A 1 77 ? 14.742 0.513 -10.922 1 98.06 77 THR A C 1
ATOM 573 O O . THR A 1 77 ? 15.852 0.748 -11.414 1 98.06 77 THR A O 1
ATOM 576 N N . TRP A 1 78 ? 13.602 1.108 -11.172 1 94.88 78 TRP A N 1
ATOM 577 C CA . TRP A 1 78 ? 13.664 2.121 -12.219 1 94.88 78 TRP A CA 1
ATOM 578 C C . TRP A 1 78 ? 14.508 3.312 -11.773 1 94.88 78 TRP A C 1
ATOM 580 O O . TRP A 1 78 ? 14.445 3.727 -10.617 1 94.88 78 TRP A O 1
ATOM 590 N N . LYS A 1 79 ? 15.375 3.832 -12.609 1 85.88 79 LYS A N 1
ATOM 591 C CA . LYS A 1 79 ? 16.188 5.027 -12.391 1 85.88 79 LYS A CA 1
ATOM 592 C C . LYS A 1 79 ? 15.711 6.18 -13.273 1 85.88 79 LYS A C 1
ATOM 594 O O . LYS A 1 79 ? 15.68 6.062 -14.5 1 85.88 79 LYS A O 1
ATOM 599 N N . PRO A 1 80 ? 15.234 7.258 -12.633 1 77.19 80 PRO A N 1
ATOM 600 C CA . PRO A 1 80 ? 14.789 8.398 -13.445 1 77.19 80 PRO A CA 1
ATOM 601 C C . PRO A 1 80 ? 15.906 8.969 -14.32 1 77.19 80 PRO A C 1
ATOM 603 O O . PRO A 1 80 ? 17.078 8.844 -13.977 1 77.19 80 PRO A O 1
ATOM 606 N N . GLY B 1 1 ? -16.109 -17.359 2.604 1 36 1 GLY B N 1
ATOM 607 C CA . GLY B 1 1 ? -16.281 -17.812 3.973 1 36 1 GLY B CA 1
ATOM 608 C C . GLY B 1 1 ? -15.422 -17.062 4.973 1 36 1 GLY B C 1
ATOM 609 O O . GLY B 1 1 ? -14.68 -16.156 4.602 1 36 1 GLY B O 1
ATOM 610 N N . LYS B 1 2 ? -15.602 -17.484 6.27 1 43.69 2 LYS B N 1
ATOM 611 C CA . LYS B 1 2 ? -15.016 -16.891 7.469 1 43.69 2 LYS B CA 1
ATOM 612 C C . LYS B 1 2 ? -13.531 -16.594 7.273 1 43.69 2 LYS B C 1
ATOM 614 O O . LYS B 1 2 ? -13.016 -15.602 7.789 1 43.69 2 LYS B O 1
ATOM 619 N N . TYR B 1 3 ? -12.773 -17.406 6.578 1 45.53 3 TYR B N 1
ATOM 620 C CA . TYR B 1 3 ? -11.328 -17.328 6.414 1 45.53 3 TYR B CA 1
ATOM 621 C C . TYR B 1 3 ? -10.938 -16.188 5.477 1 45.53 3 TYR B C 1
ATOM 623 O O . TYR B 1 3 ? -9.836 -15.648 5.566 1 45.53 3 TYR B O 1
ATOM 631 N N . THR B 1 4 ? -11.898 -15.859 4.586 1 56.81 4 THR B N 1
ATOM 632 C CA . THR B 1 4 ? -11.602 -14.828 3.592 1 56.81 4 THR B CA 1
ATOM 633 C C . THR B 1 4 ? -11.469 -13.461 4.25 1 56.81 4 THR B C 1
ATOM 635 O O . THR B 1 4 ? -10.562 -12.695 3.922 1 56.81 4 THR B O 1
ATOM 638 N N . ALA B 1 5 ? -12.336 -13.328 5.266 1 55.78 5 ALA B N 1
ATOM 639 C CA . ALA B 1 5 ? -12.383 -12.016 5.891 1 55.78 5 ALA B CA 1
ATOM 640 C C . ALA B 1 5 ? -11.102 -11.727 6.668 1 55.78 5 ALA B C 1
ATOM 642 O O . ALA B 1 5 ? -10.57 -10.617 6.605 1 55.78 5 ALA B O 1
ATOM 643 N N . ILE B 1 6 ? -10.562 -12.734 7.414 1 58.62 6 ILE B N 1
ATOM 644 C CA . ILE B 1 6 ? -9.375 -12.578 8.25 1 58.62 6 ILE B CA 1
ATOM 645 C C . ILE B 1 6 ? -8.156 -12.289 7.371 1 58.62 6 ILE B C 1
ATOM 647 O O . ILE B 1 6 ? -7.34 -11.43 7.695 1 58.62 6 ILE B O 1
ATOM 651 N N . ASN B 1 7 ? -8.125 -12.789 6.238 1 74.88 7 ASN B N 1
ATOM 652 C CA . ASN B 1 7 ? -6.969 -12.648 5.355 1 74.88 7 ASN B CA 1
ATOM 653 C C . ASN B 1 7 ? -6.965 -11.305 4.641 1 74.88 7 ASN B C 1
ATOM 655 O O . ASN B 1 7 ? -5.906 -10.711 4.43 1 74.88 7 ASN B O 1
ATOM 659 N N . GLU B 1 8 ? -8.188 -10.875 4.555 1 73.62 8 GLU B N 1
ATOM 660 C CA . GLU B 1 8 ? -8.32 -9.602 3.84 1 73.62 8 GLU B CA 1
ATOM 661 C C . GLU B 1 8 ? -7.809 -8.438 4.684 1 73.62 8 GLU B C 1
ATOM 663 O O . GLU B 1 8 ? -7.293 -7.457 4.145 1 73.62 8 GLU B O 1
ATOM 668 N N . GLY B 1 9 ? -7.746 -8.703 5.879 1 88.81 9 GLY B N 1
ATOM 669 C CA . GLY B 1 9 ? -7.352 -7.629 6.777 1 88.81 9 GLY B CA 1
ATOM 670 C C . GLY B 1 9 ? -5.875 -7.656 7.125 1 88.81 9 GLY B C 1
ATOM 671 O O . GLY B 1 9 ? -5.352 -6.707 7.711 1 88.81 9 GLY B O 1
ATOM 672 N N . LYS B 1 10 ? -5.223 -8.648 6.625 1 93.81 10 LYS B N 1
ATOM 673 C CA . LYS B 1 10 ? -3.854 -8.852 7.094 1 93.81 10 LYS B CA 1
ATOM 674 C C . LYS B 1 10 ? -2.924 -7.77 6.555 1 93.81 10 LYS B C 1
ATOM 676 O O . LYS B 1 10 ? -2.062 -7.266 7.277 1 93.81 10 LYS B O 1
ATOM 681 N N . ALA B 1 11 ? -3.109 -7.441 5.285 1 96.88 11 ALA B N 1
ATOM 682 C CA . ALA B 1 11 ? -2.277 -6.402 4.684 1 96.88 11 ALA B CA 1
ATOM 683 C C . ALA B 1 11 ? -2.82 -5.012 5.004 1 96.88 11 ALA B C 1
ATOM 68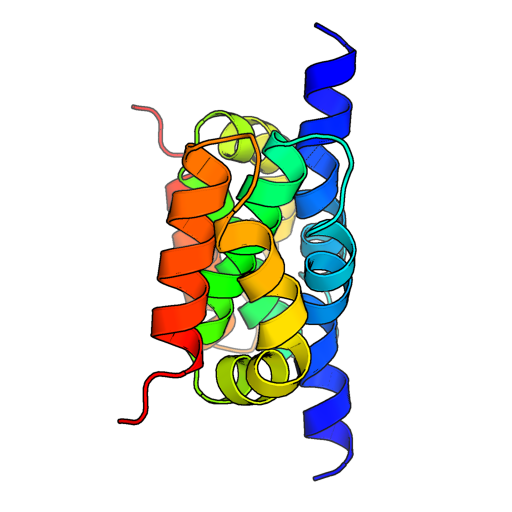5 O O . ALA B 1 11 ? -2.117 -4.012 4.836 1 96.88 11 ALA B O 1
ATOM 686 N N . ILE B 1 12 ? -4.035 -4.984 5.52 1 97.94 12 ILE B N 1
ATOM 687 C CA . ILE B 1 12 ? -4.719 -3.709 5.688 1 97.94 12 ILE B CA 1
ATOM 688 C C . ILE B 1 12 ? -4.543 -3.211 7.117 1 97.94 12 ILE B C 1
ATOM 690 O O . ILE B 1 12 ? -4.242 -2.037 7.344 1 97.94 12 ILE B O 1
ATOM 694 N N . GLN B 1 13 ? -4.59 -4.098 8.023 1 97.5 13 GLN B N 1
ATOM 695 C CA . GLN B 1 13 ? -4.652 -3.693 9.422 1 97.5 13 GLN B CA 1
ATOM 696 C C . GLN B 1 13 ? -3.393 -2.939 9.836 1 97.5 13 GLN B C 1
ATOM 698 O O . GLN B 1 13 ? -3.471 -1.911 10.508 1 97.5 13 GLN B O 1
ATOM 703 N N . PRO B 1 14 ? -2.203 -3.418 9.469 1 97.62 14 PRO B N 1
ATOM 704 C CA . PRO B 1 14 ? -1.016 -2.658 9.867 1 97.62 14 PRO B CA 1
ATOM 705 C C . PRO B 1 14 ? -1.012 -1.235 9.32 1 97.62 14 PRO B C 1
ATOM 707 O O . PRO B 1 14 ? -0.52 -0.315 9.977 1 97.62 14 PRO B O 1
ATOM 710 N N . LEU B 1 15 ? -1.559 -1.096 8.164 1 98.38 15 LEU B N 1
ATOM 711 C CA . LEU B 1 15 ? -1.622 0.231 7.559 1 98.38 15 LEU B CA 1
ATOM 712 C C . LEU B 1 15 ? -2.662 1.098 8.258 1 98.38 15 LEU B C 1
ATOM 714 O O . LEU B 1 15 ? -2.441 2.293 8.469 1 98.38 15 LEU B O 1
ATOM 718 N N . VAL B 1 16 ? -3.766 0.524 8.594 1 98.69 16 VAL B N 1
ATOM 719 C CA . VAL B 1 16 ? -4.809 1.254 9.305 1 98.69 16 VAL B CA 1
ATOM 720 C C . VAL B 1 16 ? -4.258 1.788 10.625 1 98.69 16 VAL B C 1
ATOM 722 O 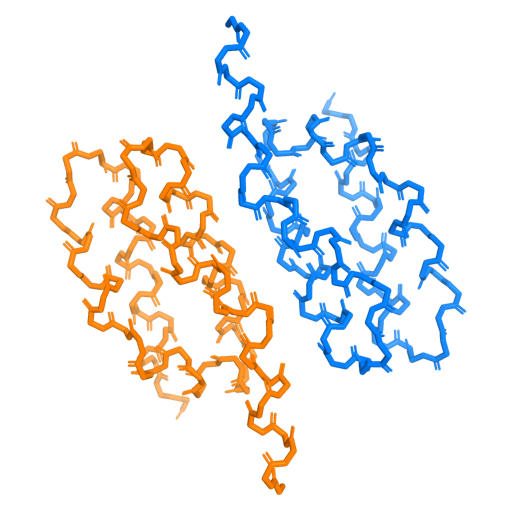O . VAL B 1 16 ? -4.559 2.918 11.023 1 98.69 16 VAL B O 1
ATOM 725 N N . ASP B 1 17 ? -3.439 1.038 11.258 1 97.69 17 ASP B N 1
ATOM 726 C CA . ASP B 1 17 ? -2.865 1.431 12.539 1 97.69 17 ASP B CA 1
ATOM 727 C C . ASP B 1 17 ? -1.937 2.633 12.383 1 97.69 17 ASP B C 1
ATOM 729 O O . ASP B 1 17 ? -1.685 3.359 13.344 1 97.69 17 ASP B O 1
ATOM 733 N N . LEU B 1 18 ? -1.492 2.857 11.234 1 98.12 18 LEU B N 1
ATOM 734 C CA . LEU B 1 18 ? -0.47 3.875 11.016 1 98.12 18 LEU B CA 1
ATOM 735 C C . LEU B 1 18 ? -1.098 5.188 10.555 1 98.12 18 LEU B C 1
ATOM 737 O O . LEU B 1 18 ? -0.415 6.207 10.461 1 98.12 18 LEU B O 1
ATOM 741 N N . VAL B 1 19 ? -2.434 5.277 10.32 1 98.69 19 VAL B N 1
ATOM 742 C CA . VAL B 1 19 ? -3.016 6.492 9.766 1 98.69 19 VAL B CA 1
ATOM 743 C C . VAL B 1 19 ? -2.994 7.605 10.812 1 98.69 19 VAL B C 1
ATOM 745 O O . VAL B 1 19 ? -3.154 8.781 10.477 1 98.69 19 VAL B O 1
ATOM 748 N N . ASP B 1 20 ? -2.744 7.207 12.07 1 98.5 20 ASP B N 1
ATOM 749 C CA . ASP B 1 20 ? -2.705 8.195 13.141 1 98.5 20 ASP B CA 1
ATOM 750 C C . ASP B 1 20 ? -1.278 8.406 13.641 1 98.5 20 ASP B C 1
ATOM 752 O O . ASP B 1 20 ? -1.069 8.938 14.734 1 98.5 20 ASP B O 1
ATOM 756 N N . ASP B 1 21 ? -0.307 7.98 12.906 1 98.19 21 ASP B N 1
ATOM 757 C CA . ASP B 1 21 ? 1.084 8.133 13.32 1 98.19 21 ASP B CA 1
ATOM 758 C C . ASP B 1 21 ? 1.438 9.609 13.516 1 98.19 21 ASP B C 1
ATOM 760 O O . ASP B 1 21 ? 0.943 10.469 12.789 1 98.19 21 ASP B O 1
ATOM 764 N N . PRO B 1 22 ? 2.277 9.891 14.484 1 97.56 22 PRO B N 1
ATOM 765 C CA . PRO B 1 22 ? 2.672 11.281 14.695 1 97.56 22 PRO B CA 1
ATOM 766 C C . PRO B 1 22 ? 3.49 11.844 13.531 1 97.56 22 PRO B C 1
ATOM 768 O O . PRO B 1 22 ? 3.521 13.062 13.328 1 97.56 22 PRO B O 1
ATOM 771 N N . VAL B 1 23 ? 4.113 11.047 12.766 1 96.81 23 VAL B N 1
ATOM 772 C CA . VAL B 1 23 ? 4.926 11.477 11.633 1 96.81 23 VAL B CA 1
ATOM 773 C C . VAL B 1 23 ? 4.062 11.562 10.375 1 96.81 23 VAL B C 1
ATOM 775 O O . VAL B 1 23 ? 3.498 10.562 9.93 1 96.81 23 VAL B O 1
ATOM 778 N N . SER B 1 24 ? 3.996 12.742 9.781 1 96.88 24 SER B N 1
ATOM 779 C CA . SER B 1 24 ? 3.072 13 8.68 1 96.88 24 SER B CA 1
ATOM 780 C C . SER B 1 24 ? 3.4 12.125 7.469 1 96.88 24 SER B C 1
ATOM 782 O O . SER B 1 24 ? 2.5 11.672 6.758 1 96.88 24 SER B O 1
ATOM 784 N N . GLU B 1 25 ? 4.684 11.891 7.242 1 95.56 25 GLU B N 1
ATOM 785 C CA . GLU B 1 25 ? 5.074 11.055 6.109 1 95.56 25 GLU B CA 1
ATOM 786 C C . GLU B 1 25 ? 4.578 9.625 6.277 1 95.56 25 GLU B C 1
ATOM 788 O O . GLU B 1 25 ? 4.238 8.961 5.297 1 95.56 25 GLU B O 1
ATOM 793 N N . VAL B 1 26 ? 4.531 9.195 7.469 1 97.12 26 VAL B N 1
ATOM 794 C CA . VAL B 1 26 ? 4.023 7.852 7.742 1 97.12 26 VAL B CA 1
ATOM 795 C C . VAL B 1 26 ? 2.514 7.812 7.504 1 97.12 26 VAL B C 1
ATOM 797 O O . VAL B 1 26 ? 2 6.879 6.883 1 97.12 26 VAL B O 1
ATOM 800 N N . ARG B 1 27 ? 1.801 8.828 7.961 1 98.25 27 ARG B N 1
ATOM 801 C CA . ARG B 1 27 ? 0.367 8.922 7.699 1 98.25 27 ARG B CA 1
ATOM 802 C C . ARG B 1 27 ? 0.084 8.945 6.203 1 98.25 27 ARG B C 1
ATOM 804 O O . ARG B 1 27 ? -0.773 8.211 5.711 1 98.25 27 ARG B O 1
ATOM 811 N N . LEU B 1 28 ? 0.885 9.688 5.48 1 97.94 28 LEU B N 1
ATOM 812 C CA . LEU B 1 28 ? 0.7 9.844 4.039 1 97.94 28 LEU B CA 1
ATOM 813 C C . LEU B 1 28 ? 0.917 8.516 3.32 1 97.94 28 LEU B C 1
ATOM 815 O O . LEU B 1 28 ? 0.076 8.086 2.525 1 97.94 28 LEU B O 1
ATOM 819 N N . ASN B 1 29 ? 1.969 7.891 3.658 1 97.06 29 ASN B N 1
ATOM 820 C CA . ASN B 1 29 ? 2.307 6.641 2.988 1 97.06 29 ASN B CA 1
ATOM 821 C C . ASN B 1 29 ? 1.284 5.547 3.295 1 97.06 29 ASN B C 1
ATOM 823 O O . ASN B 1 29 ? 0.903 4.785 2.406 1 97.06 29 ASN B O 1
ATOM 827 N N . ALA B 1 30 ? 0.854 5.488 4.535 1 98.5 30 ALA B N 1
ATOM 828 C CA . ALA B 1 30 ? -0.152 4.496 4.906 1 98.5 30 ALA B CA 1
ATOM 829 C C . ALA B 1 30 ? -1.456 4.727 4.148 1 98.5 30 ALA B C 1
ATOM 831 O O . ALA B 1 30 ? -2.021 3.791 3.576 1 98.5 30 ALA B O 1
ATOM 832 N N . ILE B 1 31 ? -1.896 5.926 4.078 1 98.81 31 ILE B N 1
ATOM 833 C CA . ILE B 1 31 ? -3.172 6.246 3.445 1 98.81 31 ILE B CA 1
ATOM 834 C C . ILE B 1 31 ? -3.082 5.984 1.943 1 98.81 31 ILE B C 1
ATOM 836 O O . ILE B 1 31 ? -4.016 5.449 1.343 1 98.81 31 ILE B O 1
ATOM 840 N N . LYS B 1 32 ? -1.948 6.281 1.354 1 98.31 32 LYS B N 1
ATOM 841 C CA . LYS B 1 32 ? -1.76 5.996 -0.065 1 98.31 32 LYS B CA 1
ATOM 842 C C . LYS B 1 32 ? -1.808 4.492 -0.333 1 98.31 32 LYS B C 1
ATOM 844 O O . LYS B 1 32 ? -2.42 4.051 -1.306 1 98.31 32 LYS B O 1
ATOM 849 N N . ALA B 1 33 ? -1.128 3.766 0.456 1 98.44 33 ALA B N 1
ATOM 850 C CA . ALA B 1 33 ? -1.148 2.312 0.301 1 98.44 33 ALA B CA 1
ATOM 851 C C . ALA B 1 33 ? -2.562 1.765 0.464 1 98.44 33 ALA B C 1
ATOM 853 O O . ALA B 1 33 ? -2.979 0.874 -0.281 1 98.44 33 ALA B O 1
ATOM 854 N N . LEU B 1 34 ? -3.316 2.314 1.441 1 98.75 34 LEU B N 1
ATOM 855 C CA . LEU B 1 34 ? -4.691 1.875 1.655 1 98.75 34 LEU B CA 1
ATOM 856 C C . LEU B 1 34 ? -5.559 2.205 0.448 1 98.75 34 LEU B C 1
ATOM 858 O O . LEU B 1 34 ? -6.43 1.417 0.071 1 98.75 34 LEU B O 1
ATOM 862 N N . THR B 1 35 ? -5.305 3.373 -0.103 1 98.69 35 THR B N 1
ATOM 863 C CA . THR B 1 35 ? -6.031 3.74 -1.315 1 98.69 35 THR B CA 1
ATOM 864 C C . THR B 1 35 ? -5.805 2.705 -2.414 1 98.69 35 THR B C 1
ATOM 866 O O . THR B 1 35 ? -6.754 2.268 -3.066 1 98.69 35 THR B O 1
ATOM 869 N N . CYS B 1 36 ? -4.602 2.305 -2.582 1 97.94 36 CYS B N 1
ATOM 870 C CA . CYS B 1 36 ? -4.258 1.31 -3.592 1 97.94 36 CYS B CA 1
ATOM 871 C C . CYS B 1 36 ? -4.98 -0.006 -3.33 1 97.94 36 CYS B C 1
ATOM 873 O O . CYS B 1 36 ? -5.523 -0.615 -4.254 1 97.94 36 CYS B O 1
ATOM 875 N N . LEU B 1 37 ? -5.074 -0.399 -2.141 1 97.56 37 LEU B N 1
ATOM 876 C CA . LEU B 1 37 ? -5.703 -1.672 -1.799 1 97.56 37 LEU B CA 1
ATOM 877 C C . LEU B 1 37 ? -7.219 -1.583 -1.929 1 97.56 37 LEU B C 1
ATOM 879 O O . LEU B 1 37 ? -7.891 -2.604 -2.1 1 97.56 37 LEU B O 1
ATOM 883 N N . SER B 1 38 ? -7.727 -0.431 -1.908 1 97.19 38 SER B N 1
ATOM 884 C CA . SER B 1 38 ? -9.164 -0.225 -2.012 1 97.19 38 SER B CA 1
ATOM 885 C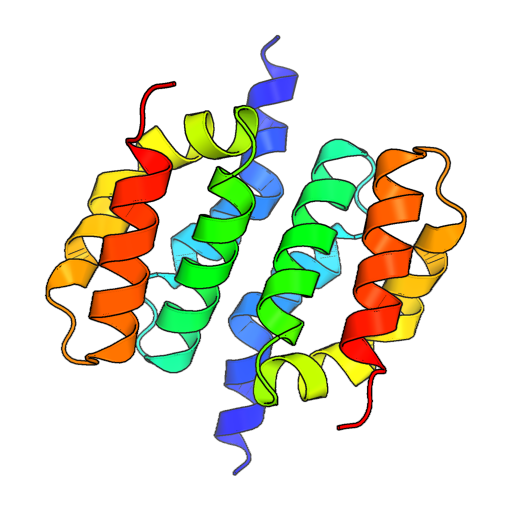 C . SER B 1 38 ? -9.641 -0.349 -3.455 1 97.19 38 SER B C 1
ATOM 887 O O . SER B 1 38 ? -10.844 -0.451 -3.713 1 97.19 38 SER B O 1
ATOM 889 N N . GLU B 1 39 ? -8.672 -0.387 -4.375 1 95.5 39 GLU B N 1
ATOM 890 C CA . GLU B 1 39 ? -9.047 -0.485 -5.785 1 95.5 39 GLU B CA 1
ATOM 891 C C . GLU B 1 39 ? -9.656 -1.848 -6.098 1 95.5 39 GLU B C 1
ATOM 893 O O . GLU B 1 39 ? -10.414 -1.986 -7.059 1 95.5 39 GLU B O 1
ATOM 898 N N . ALA B 1 40 ? -9.305 -2.859 -5.34 1 91.38 40 ALA B N 1
ATOM 899 C CA . ALA B 1 40 ? -9.945 -4.164 -5.449 1 91.38 40 ALA B CA 1
ATOM 900 C C . ALA B 1 40 ? -11.172 -4.25 -4.539 1 91.38 40 ALA B C 1
ATOM 902 O O . ALA B 1 40 ? -11.148 -3.748 -3.414 1 91.38 40 ALA B O 1
ATOM 903 N N . PRO B 1 41 ? -12.234 -4.992 -4.98 1 92.56 41 PRO B N 1
ATOM 904 C CA . PRO B 1 41 ? -13.469 -5.074 -4.199 1 92.56 41 PRO B CA 1
ATOM 905 C C . PRO B 1 41 ? -13.242 -5.633 -2.799 1 92.56 41 PRO B C 1
ATOM 907 O O . PRO B 1 41 ? -13.859 -5.164 -1.837 1 92.56 41 PRO B O 1
ATOM 910 N N . GLU B 1 42 ? -12.445 -6.551 -2.689 1 92.25 42 GLU B N 1
ATOM 911 C CA . GLU B 1 42 ? -12.227 -7.176 -1.39 1 92.25 42 GLU B CA 1
ATOM 912 C C . GLU B 1 42 ? -11.562 -6.199 -0.416 1 92.25 42 GLU B C 1
ATOM 914 O O . GLU B 1 42 ? -11.953 -6.125 0.752 1 92.25 42 GLU B O 1
ATOM 919 N N . GLY B 1 43 ? -10.562 -5.516 -0.899 1 95 43 GLY B N 1
ATOM 920 C CA . GLY B 1 43 ? -9.938 -4.496 -0.071 1 95 43 GLY B CA 1
ATOM 921 C C . GLY B 1 43 ? -10.891 -3.381 0.316 1 95 43 GLY B C 1
ATOM 922 O O . GL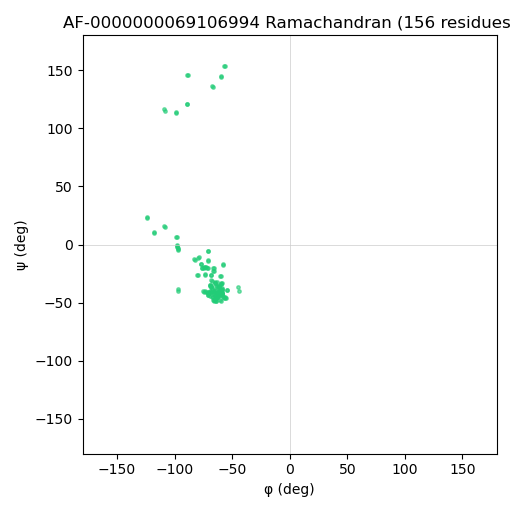Y B 1 43 ? -10.883 -2.918 1.459 1 95 43 GLY B O 1
ATOM 923 N N . ARG B 1 44 ? -11.727 -3.02 -0.647 1 95.88 44 ARG B N 1
ATOM 924 C CA . ARG B 1 44 ? -12.688 -1.951 -0.392 1 95.88 44 ARG B CA 1
ATOM 925 C C . ARG B 1 44 ? -13.664 -2.346 0.709 1 95.88 44 ARG B C 1
ATOM 927 O O . ARG B 1 44 ? -13.969 -1.546 1.599 1 95.88 44 ARG B O 1
ATOM 934 N N . THR B 1 45 ? -14.102 -3.551 0.669 1 94.75 45 THR B N 1
ATOM 935 C CA . THR B 1 45 ? -15.039 -4.055 1.668 1 94.75 45 THR B CA 1
ATOM 936 C C . THR B 1 45 ? -14.438 -3.963 3.066 1 94.75 45 THR B C 1
ATOM 938 O O . THR B 1 45 ? -15.102 -3.535 4.012 1 94.75 45 THR B O 1
ATOM 941 N N . VAL B 1 46 ? -13.234 -4.297 3.207 1 95.56 46 VAL B N 1
ATOM 942 C CA . VAL B 1 46 ? -12.562 -4.238 4.5 1 95.56 46 VAL B CA 1
ATOM 943 C C . VAL B 1 46 ? -12.398 -2.783 4.934 1 95.56 46 VAL B C 1
ATOM 945 O O . VAL B 1 46 ? -12.672 -2.439 6.09 1 95.56 46 VAL B O 1
ATOM 948 N N . LEU B 1 47 ? -12.062 -1.975 3.98 1 97.44 47 LEU B N 1
ATOM 949 C CA . LEU B 1 47 ? -11.711 -0.598 4.312 1 97.44 47 LEU B CA 1
ATOM 950 C C . LEU B 1 47 ? -12.961 0.224 4.617 1 97.44 47 LEU B C 1
ATOM 952 O O . LEU B 1 47 ? -12.883 1.251 5.297 1 97.44 47 LEU B O 1
ATOM 956 N N . LEU B 1 48 ? -14.133 -0.233 4.164 1 97.69 48 LEU B N 1
ATOM 957 C CA . LEU B 1 48 ? -15.391 0.428 4.512 1 97.69 48 LEU B CA 1
ATOM 958 C C . LEU B 1 48 ? -15.602 0.424 6.023 1 97.69 48 LEU B C 1
ATOM 960 O O . LEU B 1 48 ? -16.172 1.369 6.578 1 97.69 48 LEU B O 1
ATOM 964 N N . LYS B 1 49 ? -15.055 -0.518 6.652 1 97.31 49 LYS B N 1
ATOM 965 C CA . LYS B 1 49 ? -15.203 -0.611 8.102 1 97.31 49 LYS B CA 1
ATOM 966 C C . LYS B 1 49 ? -14.297 0.387 8.812 1 97.31 49 LYS B C 1
ATOM 968 O O . LYS B 1 49 ? -14.477 0.662 10 1 97.31 49 LYS B O 1
ATOM 973 N N . HIS B 1 50 ? -13.297 0.917 8.109 1 98 50 HIS B N 1
ATOM 974 C CA . HIS B 1 50 ? -12.312 1.802 8.719 1 98 50 HIS B CA 1
ATOM 975 C C . HIS B 1 50 ? -12.352 3.189 8.086 1 98 50 HIS B C 1
ATOM 977 O O . HIS B 1 50 ? -11.484 4.023 8.352 1 98 50 HIS B O 1
ATOM 983 N N . VAL B 1 51 ? -13.289 3.479 7.312 1 98.69 51 VAL B N 1
ATOM 984 C CA . VAL B 1 51 ? -13.25 4.66 6.457 1 98.69 51 VAL B CA 1
ATOM 985 C C . VAL B 1 51 ? -13.328 5.922 7.312 1 98.69 51 VAL B C 1
ATOM 987 O O . VAL B 1 51 ? -12.727 6.945 6.977 1 98.69 51 VAL B O 1
ATOM 990 N N . GLU B 1 52 ? -14.016 5.891 8.484 1 98.81 52 GLU B N 1
ATOM 991 C CA . GLU B 1 52 ? -14.141 7.082 9.312 1 98.81 52 GLU B CA 1
ATOM 992 C C . GLU B 1 52 ? -12.797 7.465 9.938 1 98.81 52 GLU B C 1
ATOM 994 O O . GLU B 1 52 ? -12.516 8.648 10.125 1 98.81 52 GLU B O 1
ATOM 999 N N . LYS B 1 53 ? -12.07 6.426 10.25 1 98.75 53 LYS B N 1
ATOM 1000 C CA . LYS B 1 53 ? -10.727 6.688 10.766 1 98.75 53 LYS B CA 1
ATOM 1001 C C . LYS B 1 53 ? -9.875 7.406 9.727 1 98.75 53 LYS B C 1
ATOM 1003 O O . LYS B 1 53 ? -9.086 8.289 10.062 1 98.75 53 LYS B O 1
ATOM 1008 N N . ILE B 1 54 ? -10.008 7.125 8.484 1 98.94 54 ILE B N 1
ATOM 1009 C CA . ILE B 1 54 ? -9.289 7.766 7.391 1 98.94 54 ILE B CA 1
ATOM 1010 C C . ILE B 1 54 ? -9.867 9.156 7.141 1 98.94 54 ILE B C 1
ATOM 1012 O O . ILE B 1 54 ? -9.117 10.117 6.961 1 98.94 54 ILE B O 1
ATOM 1016 N N . ARG B 1 55 ? -11.18 9.281 7.215 1 98.88 55 ARG B N 1
ATOM 1017 C CA . ARG B 1 55 ? -11.891 10.539 6.992 1 98.88 55 ARG B CA 1
ATOM 1018 C C . ARG B 1 55 ? -11.438 11.602 7.984 1 98.88 55 ARG B C 1
ATOM 1020 O O . ARG B 1 55 ? -11.391 12.789 7.652 1 98.88 55 ARG B O 1
ATOM 1027 N N . ALA B 1 56 ? -11.125 11.172 9.141 1 98.88 56 ALA B N 1
ATOM 1028 C CA . ALA B 1 56 ? -10.688 12.109 10.172 1 98.88 56 ALA B CA 1
ATOM 1029 C C . ALA B 1 56 ? -9.461 12.891 9.719 1 98.88 56 ALA B C 1
ATOM 1031 O O . ALA B 1 56 ? -9.188 13.977 10.234 1 98.88 56 ALA B O 1
ATOM 1032 N N . HIS B 1 57 ? -8.758 12.422 8.703 1 98.88 57 HIS B N 1
ATOM 1033 C CA . HIS B 1 57 ? -7.531 13.07 8.258 1 98.88 57 HIS B CA 1
ATOM 1034 C C . HIS B 1 57 ? -7.793 13.977 7.055 1 98.88 57 HIS B C 1
ATOM 1036 O O . HIS B 1 57 ? -6.855 14.531 6.477 1 98.88 57 HIS B O 1
ATOM 1042 N N . GLU B 1 58 ? -9.031 14.133 6.711 1 98.88 58 GLU B N 1
ATOM 1043 C CA . GLU B 1 58 ? -9.391 15.133 5.703 1 98.88 58 GLU B CA 1
ATOM 1044 C C . GLU B 1 58 ? -9.227 16.547 6.246 1 98.88 58 GLU B C 1
ATOM 1046 O O . GLU B 1 58 ? -9.297 17.516 5.488 1 98.88 58 GLU B O 1
ATOM 1051 N N . THR B 1 59 ? -8.914 16.656 7.523 1 98.75 59 THR B N 1
ATOM 1052 C CA . THR B 1 59 ? -8.625 17.953 8.148 1 98.75 59 THR B CA 1
ATOM 1053 C C . THR B 1 59 ? -7.246 17.938 8.797 1 98.75 59 THR B C 1
ATOM 1055 O O . THR B 1 59 ? -6.988 18.688 9.734 1 98.75 59 THR B O 1
ATOM 1058 N N 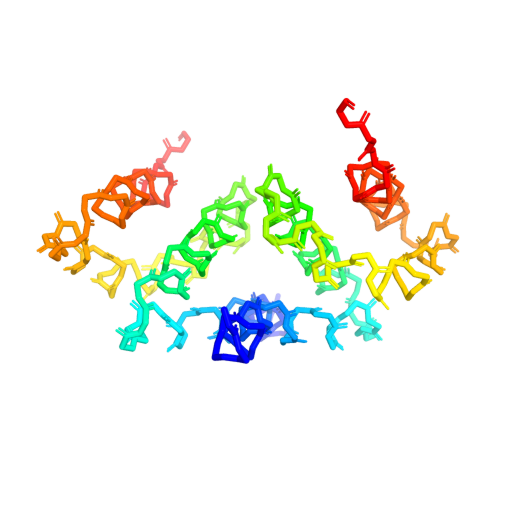. ASP B 1 60 ? -6.375 17.094 8.391 1 98.81 60 ASP B N 1
ATOM 1059 C CA . ASP B 1 60 ? -5.004 16.984 8.875 1 98.81 60 ASP B CA 1
ATOM 1060 C C . ASP B 1 60 ? -4.262 18.312 8.727 1 98.81 60 ASP B C 1
ATOM 1062 O O . ASP B 1 60 ? -4.641 19.156 7.902 1 98.81 60 ASP B O 1
ATOM 1066 N N . SER B 1 61 ? -3.256 18.484 9.594 1 98.75 61 SER B N 1
ATOM 1067 C CA . SER B 1 61 ? -2.453 19.703 9.531 1 98.75 61 SER B CA 1
ATOM 1068 C C . SER B 1 61 ? -1.548 19.703 8.305 1 98.75 61 SER B C 1
ATOM 1070 O O . SER B 1 61 ? -0.994 20.75 7.941 1 98.75 61 SER B O 1
ATOM 1072 N N . ILE B 1 62 ? -1.223 18.578 7.652 1 98.62 62 ILE B N 1
ATOM 1073 C CA . ILE B 1 62 ? -0.361 18.422 6.484 1 98.62 62 ILE B CA 1
ATOM 1074 C C . ILE B 1 62 ? -1.215 18.328 5.223 1 98.62 62 ILE B C 1
ATOM 1076 O O . ILE B 1 62 ? -1.952 17.344 5.039 1 98.62 62 ILE B O 1
ATOM 1080 N N . PRO B 1 63 ? -1.129 19.281 4.379 1 98.81 63 PRO B N 1
ATOM 1081 C CA . PRO B 1 63 ? -1.982 19.328 3.189 1 98.81 63 PRO B CA 1
ATOM 1082 C C . PRO B 1 63 ? -1.884 18.047 2.357 1 98.81 63 PRO B C 1
ATOM 1084 O O . PRO B 1 63 ? -2.887 17.594 1.805 1 98.81 63 PRO B O 1
ATOM 1087 N N . ALA B 1 64 ? -0.717 17.453 2.205 1 98.38 64 ALA B N 1
ATOM 1088 C CA . ALA B 1 64 ? -0.555 16.219 1.439 1 98.38 64 ALA B CA 1
ATOM 1089 C C . ALA B 1 64 ? -1.369 15.078 2.051 1 98.38 64 ALA B C 1
ATOM 1091 O O . ALA B 1 64 ? -1.919 14.242 1.328 1 98.38 64 ALA B O 1
ATOM 1092 N N . VAL B 1 65 ? -1.454 15.039 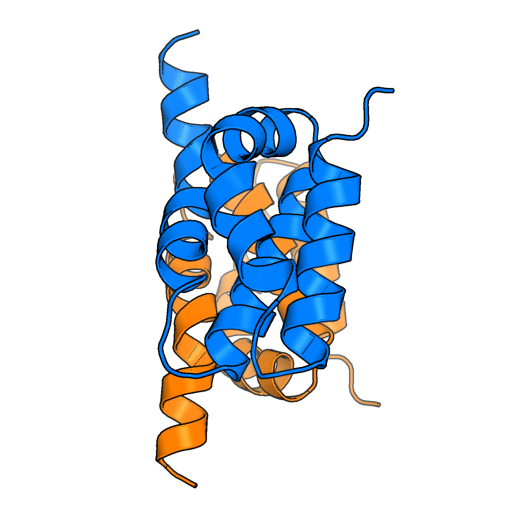3.338 1 98.81 65 VAL B N 1
ATOM 1093 C CA . VAL B 1 65 ? -2.248 14.023 4.027 1 98.81 65 VAL B CA 1
ATOM 1094 C C . VAL B 1 65 ? -3.734 14.289 3.799 1 98.81 65 VAL B C 1
ATOM 1096 O O . VAL B 1 65 ? -4.512 13.359 3.574 1 98.81 65 VAL B O 1
ATOM 1099 N N . VAL B 1 66 ? -4.133 15.547 3.846 1 98.94 66 VAL B N 1
ATOM 1100 C CA . VAL B 1 66 ? -5.516 15.938 3.582 1 98.94 66 VAL B CA 1
ATOM 1101 C C . VAL B 1 66 ? -5.934 15.445 2.201 1 98.94 66 VAL B C 1
ATOM 1103 O O . VAL B 1 66 ? -6.98 14.805 2.055 1 98.94 66 VAL B O 1
ATOM 1106 N N . LYS B 1 67 ? -5.094 15.656 1.237 1 98.88 67 LYS B N 1
ATOM 1107 C CA . LYS B 1 67 ? -5.406 15.266 -0.134 1 98.88 67 LYS B CA 1
ATOM 1108 C C . LYS B 1 67 ? -5.492 13.75 -0.266 1 98.88 67 LYS B C 1
ATOM 1110 O O . LYS B 1 67 ? -6.426 13.227 -0.879 1 98.88 67 LYS B O 1
ATOM 1115 N N . ALA B 1 68 ? -4.516 13.078 0.275 1 98.75 68 ALA B N 1
ATOM 1116 C CA . ALA B 1 68 ? -4.512 11.617 0.222 1 98.75 68 ALA B CA 1
ATOM 1117 C C . ALA B 1 68 ? -5.762 11.039 0.88 1 98.75 68 ALA B C 1
ATOM 1119 O O . ALA B 1 68 ? -6.379 10.109 0.35 1 98.75 68 ALA B O 1
ATOM 1120 N N . ALA B 1 69 ? -6.152 11.609 2.037 1 98.94 69 ALA B N 1
ATOM 1121 C CA . ALA B 1 69 ? -7.324 11.133 2.76 1 98.94 69 ALA B CA 1
ATOM 1122 C C . ALA B 1 69 ? -8.602 11.352 1.946 1 98.94 69 ALA B C 1
ATOM 1124 O O . ALA B 1 69 ? -9.453 10.461 1.867 1 98.94 69 ALA B O 1
ATOM 1125 N N . ALA B 1 70 ? -8.711 12.477 1.385 1 98.94 70 ALA B N 1
ATOM 1126 C CA . ALA B 1 70 ? -9.883 12.789 0.572 1 98.94 70 ALA B CA 1
ATOM 1127 C C . ALA B 1 70 ? -10.008 11.812 -0.597 1 98.94 70 ALA B C 1
ATOM 1129 O O . ALA B 1 70 ? -11.102 11.32 -0.881 1 98.94 70 ALA B O 1
ATOM 1130 N N . ILE B 1 71 ? -8.922 11.523 -1.241 1 98.81 71 ILE B N 1
ATOM 1131 C CA . ILE B 1 71 ? -8.914 10.578 -2.35 1 98.81 71 ILE B CA 1
ATOM 1132 C C . ILE B 1 71 ? -9.289 9.188 -1.845 1 98.81 71 ILE B C 1
ATOM 1134 O O . ILE B 1 71 ? -10.117 8.508 -2.447 1 98.81 71 ILE B O 1
ATOM 1138 N N . ALA B 1 72 ? -8.641 8.82 -0.798 1 98.81 72 ALA B N 1
ATOM 1139 C CA . ALA B 1 72 ? -8.914 7.5 -0.238 1 98.81 72 ALA B CA 1
ATOM 1140 C C . ALA B 1 72 ? -10.398 7.336 0.078 1 98.81 72 ALA B C 1
ATOM 1142 O O . ALA B 1 72 ? -11.008 6.332 -0.287 1 98.81 72 ALA B O 1
ATOM 1143 N N . VAL B 1 73 ? -11.023 8.305 0.715 1 98.88 73 VAL B N 1
ATOM 1144 C CA . VAL B 1 73 ? -12.43 8.234 1.101 1 98.88 73 VAL B CA 1
ATOM 1145 C C . VAL B 1 73 ? -13.305 8.125 -0.147 1 98.88 73 VAL B C 1
ATOM 1147 O O . VAL B 1 73 ? -14.234 7.32 -0.193 1 98.88 73 VAL B O 1
ATOM 1150 N N . LYS B 1 74 ? -12.969 8.867 -1.088 1 98.56 74 LYS B N 1
ATOM 1151 C CA . LYS B 1 74 ? -13.711 8.82 -2.34 1 98.56 74 LYS B CA 1
ATOM 1152 C C . LYS B 1 74 ? -13.656 7.426 -2.963 1 98.56 74 LYS B C 1
ATOM 1154 O O . LYS B 1 74 ? -14.68 6.883 -3.381 1 98.56 74 LYS B O 1
ATOM 1159 N N . VAL B 1 75 ? -12.484 6.867 -3.043 1 98.12 75 VAL B N 1
ATOM 1160 C CA . VAL B 1 75 ? -12.289 5.559 -3.664 1 98.12 75 VAL B CA 1
ATOM 1161 C C . VAL B 1 75 ? -12.992 4.484 -2.838 1 98.12 75 VAL B C 1
ATOM 1163 O O . VAL B 1 75 ? -13.633 3.588 -3.391 1 98.12 75 VAL B O 1
ATOM 1166 N N . ILE B 1 76 ? -12.891 4.551 -1.59 1 98.12 76 ILE B N 1
ATOM 1167 C CA . ILE B 1 76 ? -13.43 3.531 -0.692 1 98.12 76 ILE B CA 1
ATOM 1168 C C . ILE B 1 76 ? -14.953 3.562 -0.728 1 98.12 76 ILE B C 1
ATOM 1170 O O . ILE B 1 76 ? -15.602 2.516 -0.673 1 98.12 76 ILE B O 1
ATOM 1174 N N . THR B 1 77 ? -15.539 4.668 -0.856 1 98 77 THR B N 1
ATOM 1175 C CA . THR B 1 77 ? -16.984 4.781 -0.697 1 98 77 THR B CA 1
ATOM 1176 C C . THR B 1 77 ? -17.688 4.762 -2.055 1 98 77 THR B C 1
ATOM 1178 O O . THR B 1 77 ? -18.922 4.762 -2.127 1 98 77 THR B O 1
ATOM 1181 N N . TRP B 1 78 ? -16.812 4.66 -3.025 1 94.88 78 TRP B N 1
ATOM 1182 C CA . TRP B 1 78 ? -17.391 4.637 -4.359 1 94.88 78 TRP B CA 1
ATOM 1183 C C . TRP B 1 78 ? -18.203 3.357 -4.574 1 94.88 78 TRP B C 1
ATOM 1185 O O . TRP B 1 78 ? -17.797 2.277 -4.148 1 94.88 78 TRP B O 1
ATOM 1195 N N . LYS B 1 79 ? -19.391 3.441 -5.141 1 86.06 79 LYS B N 1
ATOM 1196 C CA . LYS B 1 79 ? -20.234 2.322 -5.52 1 86.06 79 LYS B CA 1
ATOM 1197 C C . LYS B 1 79 ? -20.297 2.154 -7.035 1 86.06 79 LYS B C 1
ATOM 1199 O O . LYS B 1 79 ? -20.672 3.078 -7.754 1 86.06 79 LYS B O 1
ATOM 1204 N N . PRO B 1 80 ? -19.766 1.018 -7.52 1 77.31 80 PRO B N 1
ATOM 1205 C CA . PRO B 1 80 ? -19.812 0.816 -8.969 1 77.31 80 PRO B CA 1
ATOM 1206 C C . PRO B 1 80 ? -21.234 0.837 -9.523 1 77.31 80 PRO B C 1
ATOM 1208 O O . PRO B 1 80 ? -22.188 0.529 -8.805 1 77.31 80 PRO B O 1
#

Organism: Magallana gigas (NCBI:txid29159)

Radius of gyration: 14.97 Å; Cα contacts (8 Å, |Δi|>4): 217; chains: 2; bounding box: 39×40×28 Å

Solvent-accessible surface area (backbone atoms only — not comparable to full-atom values): 8521 Å² total; per-residue (Å²): 111,80,70,55,58,62,47,56,38,60,63,43,48,67,34,62,68,30,56,73,43,90,47,63,68,36,20,35,52,17,38,49,26,50,36,58,43,25,73,42,71,68,38,16,60,58,43,58,77,46,41,66,72,45,47,64,31,51,73,43,94,48,66,71,36,17,52,41,22,46,51,28,48,52,57,40,68,56,76,134,108,82,67,56,59,61,47,56,39,60,62,43,48,67,35,62,68,29,54,73,43,90,48,63,69,36,19,36,52,18,37,47,26,49,36,57,43,25,75,42,71,68,38,15,61,58,42,58,78,46,41,66,72,45,48,66,30,51,72,42,95,46,67,69,36,16,52,40,23,49,50,29,48,51,57,41,68,56,75,133

Nearest PDB structures (foldseek):
  3sla-assembly5_E  TM=8.160E-01  e=1.406E-01  Homo sapiens
  2gl7-assembly1_A  TM=7.818E-01  e=1.949E-01  Homo sapiens
  6qh6-assembly1_A  TM=8.787E-01  e=4.653E-01  Rattus norvegicus
  1g3j-assembly1_A  TM=7.878E-01  e=2.701E-01  Homo sapiens
  1i7w-assembly1_C  TM=8.027E-01  e=4.174E-01  Mus musculus

Foldseek 3Di:
DVVLLVVLCPVLVVLLVQCPPPDVVSVLVSLQVLLVQCQDVSSLVNCVVSLVSLCVQCVPPDVSSVVSSVSSSCSSPDDD/DVVLLVVLCPVLVVLLVQCPPPDVVSVLVSLQVLLVQCQDVSSLVNCVVSLVSLVVCCVPPDVSSVVSSVSSSCSSPDDD

InterPro domains:
  IPR000357 HEAT repeat [PF02985] (12-39)
  IPR011989 Armadillo-like helical [G3DSA:1.25.10.10] (4-79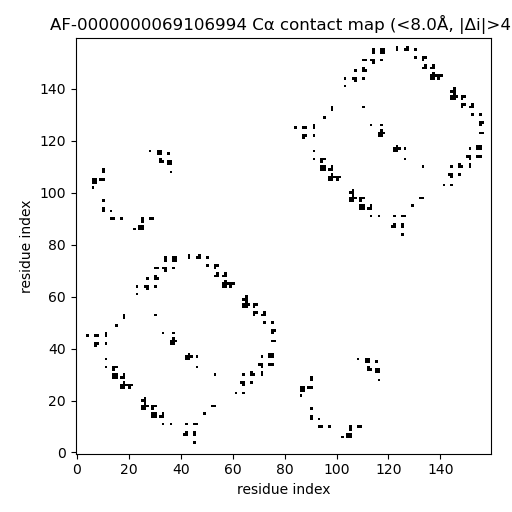)
  IPR016024 Armadillo-type fold [SSF48371] (6-77)

pLDDT: mean 92.95, std 13.37, range [36.0, 98.94]

Secondary structure (DSSP, 8-state):
-HHHHHHHTTTTHHHHHHTT-SSHHHHHHHHHHHHHHHTSHHHHHHHHTTHHHHHGGGG-SSHHHHHHHHHHHHHHH---/-HHHHHHHTTTTHHHHHHTT-SSHHHHHHHHHHHHHHTTSHHHHHHHHTTHHHHHGGGG-SSHHHHHHHHHHHHHHH---

Sequence (160 aa):
GKYTAINEGKAIQPLVDLVDDPVSEVRLNAIKALTCLSEAPEGRTVLLKHVEKIRAHETDSIPAVVKAAAIAVKVITWKPGKYTAINEGKAIQPLVDLVDDPVSEVRLNAIKALTCLSEAPEGRTVLLKHVEKIRAHETDSIPAVVKAAAIAVKVITWKP